Protein AF-A0AAV0XS96-F1 (afdb_monomer_lite)

Foldseek 3Di:
DADPLFDWDWPDDDPQKTKTATDDPPDDWRWIWIQDNVRDIDTDDDTPDDRNPVPPPVVVVVVVVVVVVCVVVPPDDPVVVVVVVVVD

Secondary structure (DSSP, 8-state):
-EETTEEEEEEEEETTEEEEEE--TTS----EEEE-TT--EEEEE--SS----THHHHHHHHHHHHHHHHHHH--S-HHHHHHHHHT-

Sequence (88 aa):
MDYNGFKYKSNGKKNGVCYYVCSSPNMVCKGSLKRTNDGTLIECKRHIHDAYVDVDDRLKYNFRQHLLERSTSETTNLRNIYDEEVIR

pLDDT: mean 87.89, std 9.61, range [52.91, 97.31]

Organism: NCBI:txid13131

Structure (mmCIF, N/CA/C/O backbone):
data_AF-A0AAV0XS96-F1
#
_entry.id   AF-A0AAV0XS96-F1
#
loop_
_atom_site.group_PDB
_atom_site.id
_atom_site.type_symbol
_atom_site.label_atom_id
_atom_site.label_alt_id
_atom_site.label_comp_id
_atom_site.label_asym_id
_atom_site.label_entity_id
_atom_site.label_seq_id
_atom_site.pdbx_PDB_ins_code
_atom_site.Cartn_x
_atom_site.Cartn_y
_atom_site.Cartn_z
_atom_site.occupancy
_atom_site.B_iso_or_equiv
_atom_site.auth_seq_id
_atom_site.auth_comp_id
_atom_site.auth_asym_id
_atom_site.auth_atom_id
_atom_site.pdbx_PDB_model_num
ATOM 1 N N . MET A 1 1 ? 0.660 -1.284 9.049 1.00 86.69 1 MET A N 1
ATOM 2 C CA . MET A 1 1 ? -0.193 -2.431 9.416 1.00 86.69 1 MET A CA 1
ATOM 3 C C . MET A 1 1 ? -1.193 -2.591 8.302 1.00 86.69 1 MET A C 1
ATOM 5 O O . MET A 1 1 ? -1.823 -1.603 7.945 1.00 86.69 1 MET A O 1
ATOM 9 N N . ASP A 1 2 ? -1.322 -3.801 7.789 1.00 89.94 2 ASP A N 1
ATOM 10 C CA . ASP A 1 2 ? -2.211 -4.131 6.686 1.00 89.94 2 ASP A CA 1
ATOM 11 C C . ASP A 1 2 ? -3.419 -4.896 7.236 1.00 89.94 2 ASP A C 1
ATOM 13 O O . ASP A 1 2 ? -3.261 -5.811 8.046 1.00 89.94 2 ASP A O 1
ATOM 17 N N . TYR A 1 3 ? -4.628 -4.480 6.860 1.00 91.25 3 TYR A N 1
ATOM 18 C CA . TYR A 1 3 ? -5.874 -5.130 7.275 1.00 91.25 3 TYR A CA 1
ATOM 19 C C . TYR A 1 3 ? -6.968 -4.877 6.236 1.00 91.25 3 TYR A C 1
ATOM 21 O O . TYR A 1 3 ? -7.168 -3.734 5.833 1.00 91.25 3 TYR A O 1
ATOM 29 N N . ASN A 1 4 ? -7.653 -5.932 5.783 1.00 89.12 4 ASN A N 1
ATOM 30 C CA . ASN A 1 4 ? -8.686 -5.873 4.735 1.00 89.12 4 ASN A CA 1
ATOM 31 C C . ASN A 1 4 ? -8.267 -5.087 3.471 1.00 89.12 4 ASN A C 1
ATOM 33 O O . ASN A 1 4 ? -9.067 -4.362 2.891 1.00 89.12 4 ASN A O 1
ATOM 37 N N . GLY A 1 5 ? -6.998 -5.201 3.061 1.00 87.56 5 GLY A N 1
ATOM 38 C CA . GLY A 1 5 ? -6.453 -4.496 1.892 1.00 87.56 5 GLY A CA 1
ATOM 39 C C . GLY A 1 5 ? -6.230 -2.990 2.095 1.00 87.56 5 GLY A C 1
ATOM 40 O O . GLY A 1 5 ? -5.944 -2.268 1.144 1.00 87.56 5 GLY A O 1
ATOM 41 N N . PHE A 1 6 ? -6.321 -2.493 3.328 1.00 90.88 6 PHE A N 1
ATOM 42 C CA . PHE A 1 6 ? -5.991 -1.116 3.680 1.00 90.88 6 PHE A CA 1
ATOM 43 C C . PHE A 1 6 ? -4.685 -1.045 4.469 1.00 90.88 6 PHE A C 1
ATOM 45 O O . PHE A 1 6 ? -4.413 -1.871 5.344 1.00 90.88 6 PHE A O 1
ATOM 52 N N . LYS A 1 7 ? -3.896 -0.004 4.189 1.00 91.88 7 LYS A N 1
ATOM 53 C CA . LYS A 1 7 ? -2.672 0.324 4.925 1.00 91.88 7 LYS A CA 1
ATOM 54 C C . LYS A 1 7 ? -2.989 1.327 6.030 1.00 91.88 7 LYS A C 1
ATOM 56 O O . LYS A 1 7 ? -3.609 2.363 5.784 1.00 91.88 7 LYS A O 1
ATOM 61 N N . TYR A 1 8 ? -2.526 1.033 7.241 1.00 94.31 8 TYR A N 1
ATOM 62 C CA . TYR A 1 8 ? -2.664 1.901 8.406 1.00 94.31 8 TYR A CA 1
ATOM 63 C C . TYR A 1 8 ? -1.320 2.210 9.069 1.00 94.31 8 TYR A C 1
ATOM 65 O O . TYR A 1 8 ? -0.437 1.346 9.184 1.00 94.31 8 TYR A O 1
ATOM 73 N N . LYS A 1 9 ? -1.223 3.422 9.623 1.00 95.31 9 LYS A N 1
ATOM 74 C CA . LYS A 1 9 ? -0.150 3.869 10.522 1.00 95.31 9 LYS A CA 1
ATOM 75 C C . LYS A 1 9 ? -0.640 3.943 11.969 1.00 95.31 9 LYS A C 1
ATOM 77 O O . LYS A 1 9 ? -1.821 4.177 12.221 1.00 95.31 9 LYS A O 1
ATOM 82 N N . SER A 1 10 ? 0.273 3.749 12.919 1.00 96.00 10 SER A N 1
ATOM 83 C CA . SER A 1 10 ? -0.030 3.883 14.350 1.00 96.00 10 SER A CA 1
ATOM 84 C C . SER A 1 10 ? -0.387 5.329 14.694 1.00 96.00 10 SER A C 1
ATOM 86 O O . SER A 1 10 ? 0.290 6.257 14.257 1.00 96.00 10 SER A O 1
ATOM 88 N N . ASN A 1 11 ? -1.439 5.504 15.489 1.00 95.56 11 ASN A N 1
ATOM 89 C CA . ASN A 1 11 ? -1.920 6.791 15.995 1.00 95.56 11 ASN A CA 1
ATOM 90 C C . ASN A 1 11 ? -1.893 6.855 17.536 1.00 95.56 11 ASN A C 1
ATOM 92 O O . ASN A 1 11 ? -2.562 7.686 18.145 1.00 95.56 11 ASN A O 1
ATOM 96 N N . GLY A 1 12 ? -1.143 5.951 18.172 1.00 95.31 12 GLY A N 1
ATOM 97 C CA . GLY A 1 12 ? -0.956 5.904 19.620 1.00 95.31 12 GLY A CA 1
ATOM 98 C C . GLY A 1 12 ? -1.673 4.745 20.310 1.00 95.31 12 GLY A C 1
ATOM 99 O O . GLY A 1 12 ? -2.343 3.916 19.690 1.00 95.31 12 GLY A O 1
ATOM 100 N N . LYS A 1 13 ? -1.498 4.678 21.631 1.00 96.38 13 LYS A N 1
ATOM 101 C CA . LYS A 1 13 ? -2.023 3.618 22.498 1.00 96.38 13 LYS A CA 1
ATOM 102 C C . LYS A 1 13 ? -2.641 4.238 23.749 1.00 96.38 13 LYS A C 1
ATOM 104 O O . LYS A 1 13 ? -2.040 5.124 24.348 1.00 96.38 13 LYS A O 1
ATOM 109 N N . LYS A 1 14 ? -3.822 3.769 24.156 1.00 95.06 14 LYS A N 1
ATOM 110 C CA . LYS A 1 14 ? -4.513 4.219 25.377 1.00 95.06 14 LYS A CA 1
ATOM 111 C C . LYS A 1 14 ? -5.224 3.050 26.047 1.00 95.06 14 LYS A C 1
ATOM 113 O O . LYS A 1 14 ? -5.959 2.330 25.382 1.00 95.06 14 LYS A O 1
ATOM 118 N N . ASN A 1 15 ? -5.020 2.879 27.355 1.00 93.75 15 ASN A N 1
ATOM 119 C CA . ASN A 1 15 ? -5.601 1.790 28.159 1.00 93.75 15 ASN A CA 1
ATOM 120 C C . ASN A 1 15 ? -5.355 0.397 27.549 1.00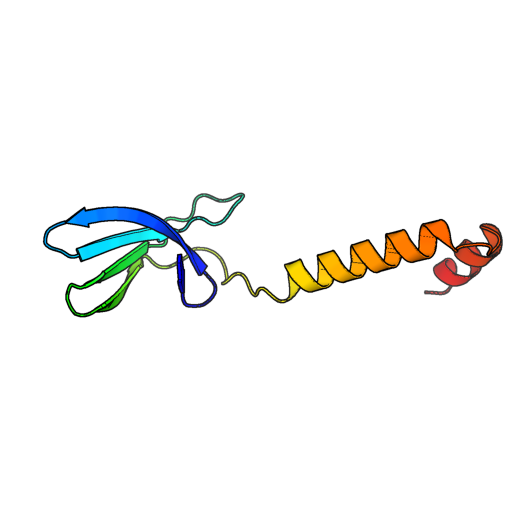 93.75 15 ASN A C 1
ATOM 122 O O . ASN A 1 15 ? -6.239 -0.455 27.523 1.00 93.75 15 ASN A O 1
ATOM 126 N N . GLY A 1 16 ? -4.158 0.203 26.988 1.00 92.12 16 GLY A N 1
ATOM 127 C CA . GLY A 1 16 ? -3.772 -1.026 26.297 1.00 92.12 16 GLY A CA 1
ATOM 128 C C . GLY A 1 16 ? -4.253 -1.132 24.839 1.00 92.12 16 GLY A C 1
ATOM 129 O O . GLY A 1 16 ? -3.606 -1.814 24.048 1.00 92.12 16 GLY A O 1
ATOM 130 N N . VAL A 1 17 ? -5.283 -0.376 24.445 1.00 96.56 17 VAL A N 1
ATOM 131 C CA . VAL A 1 17 ? -5.825 -0.353 23.080 1.00 96.56 17 VAL A CA 1
ATOM 132 C C . VAL A 1 17 ? -4.898 0.434 22.157 1.00 96.56 17 VAL A C 1
ATOM 134 O O . VAL A 1 17 ? -4.588 1.597 22.432 1.00 96.56 17 VAL A O 1
ATOM 137 N N . CYS A 1 18 ? -4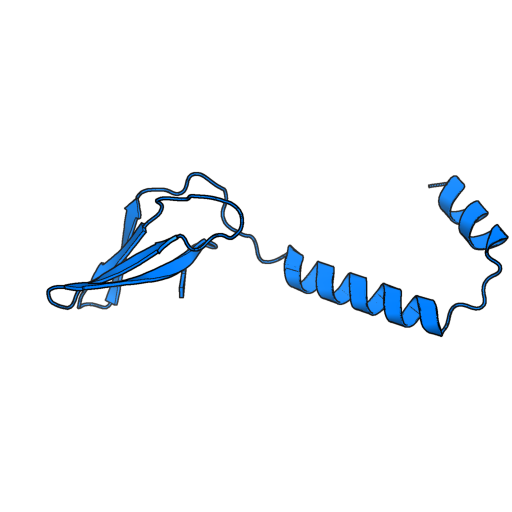.475 -0.174 21.049 1.00 97.19 18 CYS A N 1
ATOM 138 C CA . CYS A 1 18 ? -3.717 0.511 20.000 1.00 97.19 18 CYS A CA 1
ATOM 139 C C . CYS A 1 18 ? -4.668 1.097 18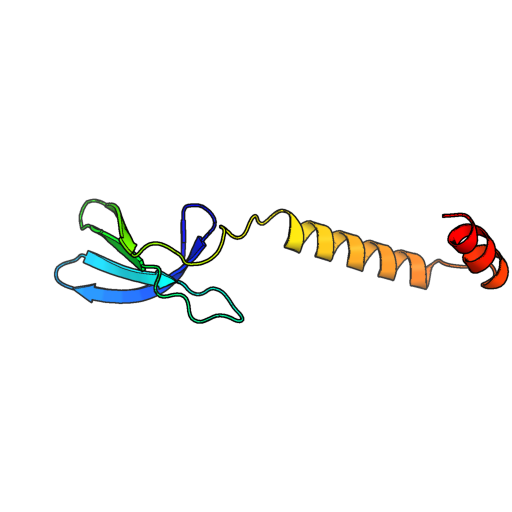.956 1.00 97.19 18 CYS A C 1
ATOM 141 O O . CYS A 1 18 ? -5.602 0.424 18.523 1.00 97.19 18 CYS A O 1
ATOM 143 N N . TYR A 1 19 ? -4.410 2.323 18.516 1.00 97.00 19 TYR A N 1
ATOM 144 C CA . TYR A 1 19 ? -5.207 3.019 17.512 1.00 97.00 19 TYR A CA 1
ATOM 145 C C . TYR A 1 19 ? -4.399 3.190 16.237 1.00 97.00 19 TYR A C 1
ATOM 147 O O . TYR A 1 19 ? -3.203 3.481 16.278 1.00 97.00 19 TYR A O 1
ATOM 155 N N . TYR A 1 20 ? -5.070 3.054 15.103 1.00 97.31 20 TYR A N 1
ATOM 156 C CA . TYR A 1 20 ? -4.473 3.148 13.786 1.00 97.31 20 TYR A CA 1
ATOM 157 C C . TYR A 1 20 ? -5.351 4.001 12.876 1.00 97.31 20 TYR A C 1
ATOM 159 O O . TYR A 1 20 ? -6.580 3.986 12.972 1.00 97.31 20 TYR A O 1
ATOM 167 N N . VAL A 1 21 ? -4.714 4.751 11.985 1.00 96.44 21 VAL A N 1
ATOM 168 C CA . VAL A 1 21 ? -5.381 5.590 10.984 1.00 96.44 21 VAL A CA 1
ATOM 169 C C . VAL A 1 21 ? -4.876 5.226 9.600 1.00 96.44 21 VAL A C 1
ATOM 171 O O . VAL A 1 21 ? -3.723 4.813 9.452 1.00 96.44 21 VAL A O 1
ATOM 174 N N . CYS A 1 22 ? -5.744 5.358 8.602 1.00 95.75 22 CYS A N 1
ATOM 175 C CA . CYS A 1 22 ? -5.416 5.088 7.212 1.00 95.75 22 CYS A CA 1
ATOM 176 C C . CYS A 1 22 ? -4.150 5.855 6.795 1.00 95.75 22 CYS A C 1
ATOM 178 O O . CYS A 1 22 ? -3.943 7.012 7.174 1.00 95.75 22 CYS A O 1
ATOM 180 N N . SER A 1 23 ? -3.288 5.185 6.038 1.00 94.19 23 SER A N 1
ATOM 181 C CA . SER A 1 23 ? -2.020 5.719 5.544 1.00 94.19 23 SER A CA 1
ATOM 182 C C . SER A 1 23 ? -1.909 5.655 4.022 1.00 94.19 23 SER A C 1
ATOM 184 O O . SER A 1 23 ? -0.797 5.589 3.503 1.00 94.19 23 SER A O 1
ATOM 186 N N . SER A 1 24 ? -3.040 5.636 3.312 1.00 90.06 24 SER A N 1
ATOM 187 C CA . SER A 1 24 ? -3.060 5.662 1.849 1.00 90.06 24 SER A CA 1
ATOM 188 C C . SER A 1 24 ? -2.315 6.887 1.310 1.00 90.06 24 SER A C 1
ATOM 190 O O . SER A 1 24 ? -2.575 8.003 1.772 1.00 90.06 24 SER A O 1
ATOM 192 N N . PRO A 1 25 ? -1.397 6.706 0.344 1.00 81.69 25 PRO A N 1
ATOM 193 C CA . PRO A 1 25 ? -0.735 7.824 -0.310 1.00 81.69 25 PRO A CA 1
ATOM 194 C C . PRO A 1 25 ? -1.737 8.607 -1.170 1.00 81.69 25 PRO A C 1
ATOM 196 O O . PRO A 1 25 ? -2.737 8.062 -1.631 1.00 81.69 25 PRO A O 1
ATOM 199 N N . ASN A 1 26 ? -1.455 9.889 -1.406 1.00 83.44 26 ASN A N 1
ATOM 200 C CA . ASN A 1 26 ? -2.193 10.760 -2.333 1.00 83.44 26 ASN A CA 1
ATOM 201 C C . ASN A 1 26 ? -3.656 11.073 -1.972 1.00 83.44 26 ASN A C 1
ATOM 203 O O . ASN A 1 26 ? -4.377 11.630 -2.795 1.00 83.44 26 ASN A O 1
ATOM 207 N N . MET A 1 27 ? -4.104 10.780 -0.746 1.00 85.81 27 MET A N 1
ATOM 208 C CA . MET A 1 27 ? -5.430 11.198 -0.291 1.00 85.81 27 MET A CA 1
ATOM 209 C C . MET A 1 27 ? -5.541 11.365 1.225 1.00 85.81 27 MET A C 1
ATOM 211 O O . MET A 1 27 ? -4.818 10.744 2.002 1.00 85.81 27 MET A O 1
ATOM 215 N N . VAL A 1 28 ? -6.515 12.168 1.661 1.00 89.94 28 VAL A N 1
ATOM 216 C CA . VAL A 1 28 ? -6.833 12.358 3.084 1.00 89.94 28 VAL A CA 1
ATOM 217 C C . VAL A 1 28 ? -7.985 11.435 3.480 1.00 89.94 28 VAL A C 1
ATOM 219 O O . VAL A 1 28 ? -9.152 11.823 3.485 1.00 89.94 28 VAL A O 1
ATOM 222 N N . CYS A 1 29 ? -7.660 10.189 3.823 1.00 94.19 29 CYS A N 1
ATOM 223 C CA . CYS A 1 29 ? -8.631 9.222 4.330 1.00 94.19 29 CYS A CA 1
ATOM 224 C C . CYS A 1 29 ? -8.687 9.238 5.868 1.00 94.19 29 CYS A C 1
ATOM 226 O O . CYS A 1 29 ? -7.658 9.160 6.537 1.00 94.19 29 CYS A O 1
ATOM 228 N N . LYS A 1 30 ? -9.897 9.292 6.442 1.00 94.88 30 LYS A N 1
ATOM 229 C CA . LYS A 1 30 ? -10.129 9.224 7.902 1.00 94.88 30 LYS A CA 1
ATOM 230 C C . LYS A 1 30 ? -10.502 7.820 8.399 1.00 94.88 30 LYS A C 1
ATOM 232 O O . LYS A 1 30 ? -10.935 7.697 9.546 1.00 94.88 30 LYS A O 1
ATOM 237 N N . GLY A 1 31 ? -10.350 6.798 7.552 1.00 95.94 31 GLY A N 1
ATOM 238 C CA . GLY A 1 31 ? -10.545 5.400 7.930 1.00 95.94 31 GLY A CA 1
ATOM 239 C C . GLY A 1 31 ? -9.653 5.042 9.115 1.00 95.94 31 GLY A C 1
ATOM 240 O O . GLY A 1 31 ? -8.503 5.491 9.190 1.00 95.94 31 GLY A O 1
ATOM 241 N N . SER A 1 32 ? -10.185 4.310 10.087 1.00 96.75 32 SER A N 1
ATOM 242 C CA . SER A 1 32 ? -9.455 4.023 11.322 1.00 96.75 32 SER A CA 1
ATOM 243 C C . SER A 1 32 ? -9.814 2.675 11.914 1.00 96.75 32 SER A C 1
ATOM 245 O O . SER A 1 32 ? -10.932 2.182 11.778 1.00 96.75 32 SER A O 1
ATOM 247 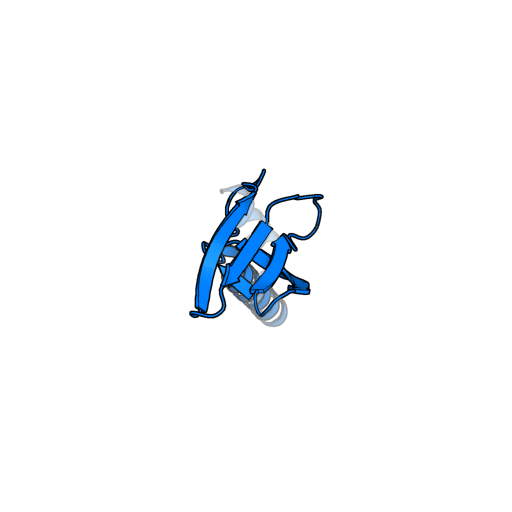N N . LEU A 1 33 ? -8.840 2.107 12.612 1.00 96.88 33 LEU A N 1
ATOM 248 C CA . LEU A 1 33 ? -8.886 0.780 13.201 1.00 96.88 33 LEU A CA 1
ATOM 249 C C . LEU A 1 33 ? -8.389 0.876 14.644 1.00 96.88 33 LEU A C 1
ATOM 251 O O . LEU A 1 33 ? -7.503 1.677 14.953 1.00 96.88 33 LEU A O 1
ATOM 255 N N . LYS A 1 34 ? -8.928 0.057 15.542 1.00 96.62 34 LYS A N 1
ATOM 256 C CA . LYS A 1 34 ? -8.360 -0.138 16.879 1.00 96.62 34 LYS A CA 1
ATOM 257 C C . LYS A 1 34 ? -8.091 -1.614 17.130 1.00 96.62 34 LYS A C 1
ATOM 259 O O . LYS A 1 34 ? -8.856 -2.462 16.680 1.00 96.62 34 LYS A O 1
ATOM 264 N N . ARG A 1 35 ? -7.030 -1.905 17.877 1.00 97.25 35 ARG A N 1
ATOM 265 C CA . ARG A 1 35 ? -6.710 -3.241 18.382 1.00 97.25 35 ARG A CA 1
ATOM 266 C C . ARG A 1 35 ? -6.931 -3.273 19.885 1.00 97.25 35 ARG A C 1
ATOM 268 O O . ARG A 1 35 ? -6.271 -2.513 20.597 1.00 97.25 35 ARG A O 1
ATOM 275 N N . THR A 1 36 ? -7.866 -4.099 20.348 1.00 96.38 36 THR A N 1
ATOM 276 C CA . THR A 1 36 ? -8.158 -4.275 21.778 1.00 96.38 36 THR A CA 1
ATOM 277 C C . THR A 1 36 ? -7.022 -5.016 22.488 1.00 96.38 36 THR A C 1
ATOM 279 O O . THR A 1 36 ? -6.103 -5.528 21.846 1.00 96.38 36 THR A O 1
ATOM 282 N N . ASN A 1 37 ? -7.077 -5.067 23.822 1.00 94.00 37 ASN A N 1
ATOM 283 C CA . ASN A 1 37 ? -6.088 -5.782 24.640 1.00 94.00 37 ASN A CA 1
ATOM 284 C C . ASN A 1 37 ? -6.036 -7.274 24.305 1.00 94.00 37 ASN A C 1
ATOM 286 O O . ASN A 1 37 ? -4.956 -7.855 24.295 1.00 94.00 37 ASN A O 1
ATOM 290 N N . ASP A 1 38 ? -7.183 -7.837 23.932 1.00 95.00 38 ASP A N 1
ATOM 291 C CA . ASP A 1 38 ? -7.335 -9.242 23.546 1.00 95.00 38 ASP A CA 1
ATOM 292 C C . ASP A 1 38 ? -6.874 -9.512 22.101 1.00 95.00 38 ASP A C 1
ATOM 294 O O . ASP A 1 38 ? -6.998 -10.620 21.593 1.00 95.00 38 ASP A O 1
ATOM 298 N N . GLY A 1 39 ? -6.354 -8.493 21.406 1.00 93.00 39 GLY A N 1
ATOM 299 C CA . GLY A 1 39 ? -5.840 -8.600 20.041 1.00 93.00 39 GLY A CA 1
ATOM 300 C C . GLY A 1 39 ? -6.880 -8.389 18.938 1.00 93.00 39 GLY A C 1
ATOM 301 O O . GLY A 1 39 ? -6.493 -8.248 17.778 1.00 93.00 39 GLY A O 1
ATOM 302 N N . THR A 1 40 ? -8.170 -8.288 19.272 1.00 95.94 40 THR A N 1
ATOM 303 C CA . THR A 1 40 ? -9.255 -8.089 18.299 1.00 95.94 40 THR A CA 1
ATOM 304 C C . THR A 1 40 ? -9.125 -6.757 17.567 1.00 95.94 40 THR A C 1
ATOM 306 O O . THR A 1 40 ? -8.930 -5.703 18.179 1.00 95.94 40 THR A O 1
ATOM 309 N N . LEU A 1 41 ? -9.280 -6.797 16.243 1.00 95.75 41 LEU A N 1
ATOM 310 C CA . LEU A 1 41 ? -9.267 -5.626 15.371 1.00 95.75 41 LEU A CA 1
ATOM 311 C C . LEU A 1 41 ? -10.692 -5.161 15.086 1.00 95.75 41 LEU A C 1
ATOM 313 O O . LEU A 1 41 ? -11.527 -5.935 14.631 1.00 95.75 41 LEU A O 1
ATOM 317 N N . ILE A 1 42 ? -10.965 -3.888 15.363 1.00 95.25 42 ILE A N 1
ATOM 318 C CA . ILE A 1 42 ? -12.288 -3.282 15.199 1.00 95.25 42 ILE A CA 1
ATOM 319 C C . ILE A 1 42 ? -12.152 -2.050 14.315 1.00 95.25 42 ILE A C 1
ATOM 321 O O . ILE A 1 42 ? -11.389 -1.131 14.631 1.00 95.25 42 ILE A O 1
ATOM 325 N N . GLU A 1 43 ? -12.911 -2.021 13.223 1.00 94.94 43 GLU A N 1
ATOM 326 C CA . GLU A 1 43 ? -13.017 -0.853 12.353 1.00 94.94 43 GLU A CA 1
ATOM 327 C C . GLU A 1 43 ? -13.849 0.232 13.047 1.00 94.94 43 GLU A C 1
ATOM 329 O O . GLU A 1 43 ? -14.968 -0.001 13.502 1.00 94.94 43 GLU A O 1
ATOM 334 N N . CYS A 1 44 ? -13.270 1.422 13.181 1.00 94.12 44 CYS A N 1
ATOM 335 C CA . CYS A 1 44 ? -13.886 2.557 13.868 1.00 94.12 44 CYS A CA 1
ATOM 336 C C . CYS A 1 44 ? -14.513 3.542 12.879 1.00 94.12 44 CYS A C 1
ATOM 338 O O . CYS A 1 44 ? -15.562 4.122 13.159 1.00 94.12 44 CYS A O 1
ATOM 340 N N . LYS A 1 45 ? -13.852 3.774 11.740 1.00 95.44 45 LYS A N 1
ATOM 341 C CA . LYS A 1 45 ? -14.333 4.643 10.663 1.00 95.44 45 LYS A CA 1
ATOM 342 C C . LYS A 1 45 ? -14.075 3.976 9.326 1.00 95.44 45 LYS A C 1
ATOM 344 O O . LYS A 1 45 ? -12.967 3.498 9.098 1.00 95.44 45 LYS A O 1
ATOM 349 N N . ARG A 1 46 ? -15.081 4.037 8.455 1.00 94.75 46 ARG A N 1
ATOM 350 C CA . ARG A 1 46 ? -15.012 3.525 7.087 1.00 94.75 46 ARG A CA 1
ATOM 351 C C . ARG A 1 46 ? -14.041 4.323 6.225 1.00 94.75 46 ARG A C 1
ATOM 353 O O . ARG A 1 46 ? -13.840 5.526 6.424 1.00 94.75 46 ARG A O 1
ATOM 360 N N . HIS A 1 47 ? -13.478 3.635 5.243 1.00 94.19 47 HIS A N 1
ATOM 361 C CA . HIS A 1 47 ? -12.688 4.238 4.181 1.00 94.19 47 HIS A CA 1
ATOM 362 C C . HIS A 1 47 ? -13.580 4.962 3.166 1.00 94.19 47 HIS A C 1
ATOM 364 O O . HIS A 1 47 ? -14.758 4.656 3.011 1.00 94.19 47 HIS A O 1
ATOM 370 N N . ILE A 1 48 ? -12.990 5.948 2.490 1.00 94.50 48 ILE A N 1
ATOM 371 C CA . ILE A 1 48 ? -13.601 6.709 1.382 1.00 94.50 48 ILE A CA 1
ATOM 372 C C . ILE A 1 48 ? -12.987 6.323 0.029 1.00 94.50 48 ILE A C 1
ATOM 374 O O . ILE A 1 48 ? -13.082 7.065 -0.940 1.00 94.50 48 ILE A O 1
ATOM 378 N N . HIS A 1 49 ? -12.266 5.211 0.008 1.00 89.81 49 HIS A N 1
ATOM 379 C CA . HIS A 1 49 ? -11.618 4.650 -1.162 1.00 89.81 49 HIS A CA 1
ATOM 380 C C . HIS A 1 49 ? -11.678 3.137 -1.059 1.00 89.81 49 HIS A C 1
ATOM 382 O O . HIS A 1 49 ? -11.825 2.589 0.040 1.00 89.81 49 HIS A O 1
ATOM 388 N N . ASP A 1 50 ? -11.506 2.490 -2.198 1.00 88.62 50 ASP A N 1
ATOM 389 C CA . ASP A 1 50 ? -11.435 1.043 -2.270 1.00 88.62 50 ASP A CA 1
ATOM 390 C C . ASP A 1 50 ? -10.136 0.522 -1.653 1.00 88.62 50 ASP A C 1
ATOM 392 O O . ASP A 1 50 ? -9.128 1.234 -1.541 1.00 88.62 50 ASP A O 1
ATOM 396 N N . ALA A 1 51 ? -10.177 -0.733 -1.210 1.00 85.62 51 ALA A N 1
ATOM 397 C CA . ALA A 1 51 ? -9.000 -1.425 -0.713 1.00 85.62 51 ALA A CA 1
ATOM 398 C C . ALA A 1 51 ? -7.909 -1.436 -1.790 1.00 85.62 51 ALA A C 1
ATOM 400 O O . ALA A 1 51 ? -8.184 -1.640 -2.973 1.00 85.62 51 ALA A O 1
ATOM 401 N N . TYR A 1 52 ? -6.661 -1.227 -1.373 1.00 74.38 52 TYR A N 1
ATOM 402 C CA . TYR A 1 52 ? -5.529 -1.356 -2.275 1.00 74.38 52 TYR A CA 1
ATOM 403 C C . TYR A 1 52 ? -5.335 -2.845 -2.546 1.00 74.38 52 TYR A C 1
ATOM 405 O O . TYR A 1 52 ? -4.827 -3.586 -1.701 1.00 74.38 52 TYR A O 1
ATOM 413 N N . VAL A 1 53 ? -5.793 -3.310 -3.703 1.00 64.50 53 VAL A N 1
ATOM 414 C CA . VAL A 1 53 ? -5.519 -4.677 -4.127 1.00 64.50 53 VAL A CA 1
ATOM 415 C C . VAL A 1 53 ? -4.078 -4.690 -4.628 1.00 64.50 53 VAL A C 1
ATOM 417 O O . VAL A 1 53 ? -3.769 -4.104 -5.662 1.00 64.50 53 VAL A O 1
ATOM 420 N N . ASP A 1 54 ? -3.185 -5.342 -3.885 1.00 61.88 54 ASP A N 1
ATOM 421 C CA . ASP A 1 54 ? -1.741 -5.444 -4.170 1.00 61.88 54 ASP A CA 1
ATOM 422 C C . ASP A 1 54 ? -1.417 -6.286 -5.426 1.00 61.88 54 ASP A C 1
ATOM 424 O O . ASP A 1 54 ? -0.340 -6.858 -5.570 1.00 61.88 54 ASP A O 1
ATOM 428 N N . VAL A 1 55 ? -2.368 -6.403 -6.357 1.00 56.81 55 VAL A N 1
ATOM 429 C CA . VAL A 1 55 ? -2.159 -7.046 -7.662 1.00 56.81 55 VAL A CA 1
ATOM 430 C C . VAL A 1 55 ? -1.245 -6.186 -8.535 1.00 56.81 55 VAL A C 1
ATOM 432 O O . VAL A 1 55 ? -0.588 -6.694 -9.438 1.00 56.81 55 VAL A O 1
ATOM 435 N N . ASP A 1 56 ? -1.180 -4.885 -8.258 1.00 64.31 56 ASP A N 1
ATOM 436 C CA . ASP A 1 56 ? -0.629 -3.916 -9.191 1.00 64.31 56 ASP A CA 1
ATOM 437 C C . ASP A 1 56 ? 0.864 -3.638 -8.964 1.00 64.31 56 ASP A C 1
ATOM 439 O O . ASP A 1 56 ? 1.619 -3.572 -9.924 1.00 64.31 56 ASP A O 1
ATOM 443 N N . ASP A 1 57 ? 1.358 -3.555 -7.725 1.00 66.56 57 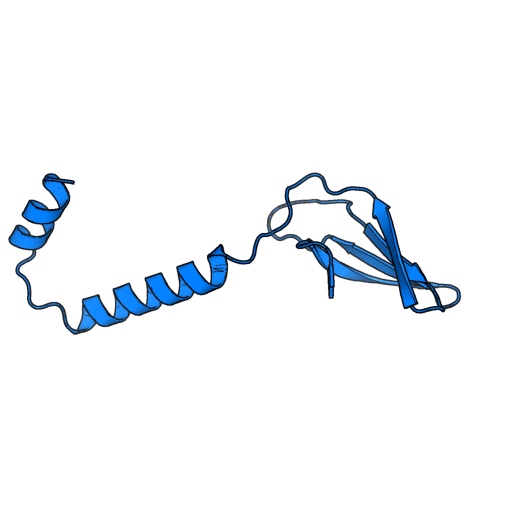ASP A N 1
ATOM 444 C CA . ASP A 1 57 ? 2.740 -3.103 -7.495 1.00 66.56 57 ASP A CA 1
ATOM 445 C C . ASP A 1 57 ? 3.783 -4.139 -7.948 1.00 66.56 57 ASP A C 1
ATOM 447 O O . ASP A 1 57 ? 4.772 -3.782 -8.596 1.00 66.56 57 ASP A O 1
ATOM 451 N N . ARG A 1 58 ? 3.550 -5.435 -7.692 1.00 70.75 58 ARG A N 1
ATOM 452 C CA . ARG A 1 58 ? 4.451 -6.503 -8.159 1.00 70.75 58 ARG A CA 1
ATOM 453 C C . ARG A 1 58 ? 4.338 -6.730 -9.666 1.00 70.75 58 ARG A C 1
ATOM 455 O O . ARG A 1 58 ? 5.353 -6.967 -10.315 1.00 70.75 58 ARG A O 1
ATOM 462 N N . LEU A 1 59 ? 3.135 -6.619 -10.233 1.00 80.31 59 LEU A N 1
ATOM 463 C CA . LEU A 1 59 ? 2.928 -6.724 -11.678 1.00 80.31 59 LEU A CA 1
ATOM 464 C C . LEU A 1 59 ? 3.573 -5.544 -12.413 1.00 80.31 59 LEU A C 1
ATOM 466 O O . LEU A 1 59 ? 4.312 -5.758 -13.369 1.00 80.31 59 LEU A O 1
ATOM 470 N N . LYS A 1 60 ? 3.386 -4.315 -11.920 1.00 79.94 60 LYS A N 1
ATOM 471 C CA . LYS A 1 60 ? 4.065 -3.107 -12.407 1.00 79.94 60 LYS A CA 1
ATOM 472 C C . LYS A 1 60 ? 5.573 -3.228 -12.296 1.00 79.94 60 LYS A C 1
ATOM 474 O O . LYS A 1 60 ? 6.278 -2.846 -13.227 1.00 79.94 60 LYS A O 1
ATOM 479 N N . TYR A 1 61 ? 6.078 -3.739 -11.175 1.00 84.44 61 TYR A N 1
ATOM 480 C CA . TYR A 1 61 ? 7.506 -3.973 -11.000 1.00 84.44 61 TYR A CA 1
ATOM 481 C C . TYR A 1 61 ? 8.031 -4.970 -12.038 1.00 84.44 61 TYR A C 1
ATOM 483 O O . TYR A 1 61 ? 8.964 -4.638 -12.766 1.00 84.44 61 TYR A O 1
ATOM 491 N N . ASN A 1 62 ? 7.392 -6.135 -12.170 1.00 86.25 62 ASN A N 1
ATOM 492 C CA . ASN A 1 62 ? 7.779 -7.162 -13.139 1.00 86.25 62 ASN A CA 1
ATOM 493 C C . ASN A 1 62 ? 7.702 -6.643 -14.581 1.00 86.25 62 ASN A C 1
ATOM 495 O O . ASN A 1 62 ? 8.617 -6.871 -15.364 1.00 86.25 62 ASN A O 1
ATOM 499 N N . PHE A 1 63 ? 6.654 -5.891 -14.921 1.00 87.25 63 PHE A N 1
ATOM 500 C CA . PHE A 1 63 ? 6.510 -5.272 -16.235 1.00 87.25 63 PHE A CA 1
ATOM 501 C C . PHE A 1 63 ? 7.635 -4.268 -16.512 1.00 87.25 63 PHE A C 1
ATOM 503 O O . PHE A 1 63 ? 8.227 -4.284 -17.587 1.00 87.25 63 PHE A O 1
ATOM 510 N N . ARG A 1 64 ? 8.002 -3.437 -15.527 1.00 89.50 64 ARG A N 1
ATOM 511 C CA . ARG A 1 64 ? 9.148 -2.521 -15.649 1.00 89.50 64 ARG A CA 1
ATOM 512 C C . ARG A 1 64 ? 10.469 -3.264 -15.824 1.00 89.50 64 ARG A C 1
ATOM 514 O O . ARG A 1 64 ? 11.272 -2.836 -16.644 1.00 89.50 64 ARG A O 1
ATOM 521 N N . GLN A 1 65 ? 10.696 -4.349 -15.081 1.00 92.25 65 GLN A N 1
ATOM 522 C CA . GLN A 1 65 ? 11.900 -5.170 -15.257 1.00 92.25 65 GLN A CA 1
ATOM 523 C C . GLN A 1 65 ? 11.954 -5.768 -16.665 1.00 92.25 65 GLN A C 1
ATOM 525 O O . GLN A 1 65 ? 12.970 -5.631 -17.338 1.00 92.25 65 GLN A O 1
ATOM 530 N N . HIS A 1 66 ? 10.835 -6.305 -17.155 1.00 90.31 66 HIS A N 1
ATOM 531 C CA . HIS A 1 66 ? 10.745 -6.840 -18.511 1.00 90.31 66 HIS A CA 1
ATOM 532 C C . HIS A 1 66 ? 11.071 -5.788 -19.585 1.00 90.31 66 HIS A C 1
ATOM 534 O O . HIS A 1 66 ? 11.821 -6.067 -20.516 1.00 90.31 66 HIS A O 1
ATOM 540 N N . LEU A 1 67 ? 10.562 -4.557 -19.450 1.00 89.56 67 LEU A N 1
ATOM 541 C CA . LEU A 1 67 ? 10.888 -3.472 -20.383 1.00 89.56 67 LEU A CA 1
ATOM 542 C C . LEU A 1 67 ? 12.379 -3.103 -20.364 1.00 89.56 67 LEU A C 1
ATOM 544 O O . LEU A 1 67 ? 12.949 -2.832 -21.419 1.00 89.56 67 LEU A O 1
ATOM 548 N N . LEU A 1 68 ? 13.012 -3.103 -19.186 1.00 90.25 68 LEU A N 1
ATOM 549 C CA . LEU A 1 68 ? 14.445 -2.836 -19.051 1.00 90.25 68 LEU A CA 1
ATOM 550 C C . LEU A 1 68 ? 15.283 -3.938 -19.709 1.00 90.25 68 LEU A C 1
ATOM 552 O O . LEU A 1 68 ? 16.171 -3.624 -20.496 1.00 90.25 68 LEU A O 1
ATOM 556 N N . GLU A 1 69 ? 14.969 -5.207 -19.451 1.00 90.31 69 GLU A N 1
ATOM 557 C CA . GLU A 1 69 ? 15.626 -6.355 -20.093 1.00 90.31 69 GLU A CA 1
ATOM 558 C C . GLU A 1 69 ? 15.471 -6.324 -21.615 1.00 90.31 69 GLU A C 1
ATOM 560 O O . GLU A 1 69 ? 16.431 -6.554 -22.354 1.00 90.31 69 GLU A O 1
ATOM 565 N N . ARG A 1 70 ? 14.273 -5.984 -22.102 1.00 86.62 70 ARG A N 1
ATOM 566 C CA . ARG A 1 70 ? 14.040 -5.829 -23.537 1.00 86.62 70 ARG A CA 1
ATOM 567 C C . ARG A 1 70 ? 14.897 -4.701 -24.096 1.00 86.62 70 ARG A C 1
ATOM 569 O O . ARG A 1 70 ? 15.589 -4.909 -25.076 1.00 86.62 70 ARG A O 1
ATOM 576 N N . SER A 1 71 ? 14.948 -3.542 -23.437 1.00 83.88 71 SER A N 1
ATOM 577 C CA . SER A 1 71 ? 15.714 -2.388 -23.932 1.00 83.88 71 SER A CA 1
ATOM 578 C C . SER A 1 71 ? 17.215 -2.645 -24.109 1.00 83.88 71 SER A C 1
ATOM 580 O O . SER A 1 71 ? 17.834 -2.024 -24.968 1.00 83.88 71 SER A O 1
ATOM 582 N N . THR A 1 72 ? 17.805 -3.552 -23.326 1.00 88.56 72 THR A N 1
ATOM 583 C CA . THR A 1 72 ? 19.237 -3.878 -23.418 1.00 88.56 72 THR A CA 1
ATOM 584 C C . THR A 1 72 ? 19.548 -4.954 -24.454 1.00 88.56 72 THR A C 1
ATOM 586 O O . THR A 1 72 ? 20.676 -5.019 -24.938 1.00 88.56 72 THR A O 1
ATOM 589 N N . SER A 1 73 ? 18.569 -5.797 -24.787 1.00 86.75 73 SER A N 1
ATOM 590 C CA . SER A 1 73 ? 18.703 -6.904 -25.743 1.00 86.75 73 SER A CA 1
ATOM 591 C C . SER A 1 73 ? 18.039 -6.627 -27.095 1.00 86.75 73 SER A C 1
ATOM 593 O O . SER A 1 73 ? 18.210 -7.406 -28.035 1.00 86.75 73 SER A O 1
ATOM 595 N N . GLU A 1 74 ? 17.309 -5.516 -27.209 1.00 83.19 74 GLU A N 1
ATOM 596 C CA . GLU A 1 74 ? 16.575 -5.139 -28.408 1.00 83.19 74 GLU A CA 1
ATOM 597 C C . GLU A 1 74 ? 17.532 -4.814 -29.558 1.00 83.19 74 GLU A C 1
ATOM 599 O O . GLU A 1 74 ? 18.319 -3.869 -29.504 1.00 83.19 74 GLU A O 1
ATOM 604 N N . THR A 1 75 ? 17.437 -5.603 -30.623 1.00 86.69 75 THR A N 1
ATOM 605 C CA . THR A 1 75 ? 18.191 -5.413 -31.874 1.00 86.69 75 THR A CA 1
ATOM 606 C C . THR A 1 75 ? 17.262 -5.203 -33.067 1.00 86.69 75 THR A C 1
ATOM 608 O O . THR A 1 75 ? 17.727 -4.975 -34.188 1.00 86.69 75 THR A O 1
ATOM 611 N N . THR A 1 76 ? 15.946 -5.248 -32.837 1.00 87.38 76 THR A N 1
ATOM 612 C CA . THR A 1 76 ? 14.930 -5.031 -33.862 1.00 87.38 76 THR A CA 1
ATOM 613 C C . THR A 1 76 ? 14.989 -3.592 -34.356 1.00 87.38 76 THR A C 1
ATOM 615 O O . THR A 1 76 ? 15.135 -2.640 -33.588 1.00 87.38 76 THR A O 1
ATOM 618 N N . ASN A 1 77 ? 14.869 -3.413 -35.672 1.00 86.75 77 ASN A N 1
ATOM 619 C CA . ASN A 1 77 ? 14.818 -2.082 -36.260 1.00 86.75 77 ASN A CA 1
ATOM 620 C C . ASN A 1 77 ? 13.576 -1.328 -35.758 1.00 86.75 77 ASN A C 1
ATOM 622 O O . ASN A 1 77 ? 12.471 -1.864 -35.811 1.00 86.75 77 ASN A O 1
ATOM 626 N N . LEU A 1 78 ? 13.749 -0.066 -35.348 1.00 83.06 78 LEU A N 1
ATOM 627 C CA . LEU A 1 78 ? 12.666 0.786 -34.841 1.00 83.06 78 LEU A CA 1
ATOM 628 C C . LEU A 1 78 ? 11.442 0.817 -35.762 1.00 83.06 78 LEU A C 1
ATOM 630 O O . LEU A 1 78 ? 10.317 0.817 -35.275 1.00 83.06 78 LEU A O 1
ATOM 634 N N . ARG A 1 79 ? 11.644 0.808 -37.086 1.00 86.81 79 ARG A N 1
ATOM 635 C CA . ARG A 1 79 ? 10.541 0.801 -38.052 1.00 86.81 79 ARG A CA 1
ATOM 636 C C . ARG A 1 79 ? 9.646 -0.427 -37.896 1.00 86.81 79 ARG A C 1
ATOM 638 O O . ARG A 1 79 ? 8.434 -0.281 -37.899 1.00 86.81 79 ARG A O 1
ATOM 645 N N . ASN A 1 80 ? 10.243 -1.599 -37.694 1.00 86.00 80 ASN A N 1
ATOM 646 C CA . ASN A 1 80 ? 9.495 -2.842 -37.529 1.00 86.00 80 ASN A CA 1
ATOM 647 C C . ASN A 1 80 ? 8.700 -2.835 -36.215 1.00 86.00 80 ASN A C 1
ATOM 649 O O . ASN A 1 80 ? 7.562 -3.282 -36.198 1.00 86.00 80 ASN A O 1
ATOM 653 N N . ILE A 1 81 ? 9.267 -2.266 -35.143 1.00 83.12 81 ILE A N 1
ATOM 654 C CA . ILE A 1 81 ? 8.567 -2.102 -33.858 1.00 83.12 81 ILE A CA 1
ATOM 655 C C . ILE A 1 81 ? 7.321 -1.222 -34.041 1.00 83.12 81 ILE A C 1
ATOM 657 O O . ILE A 1 81 ? 6.238 -1.580 -33.587 1.00 83.12 81 ILE A O 1
ATOM 661 N N . TYR A 1 82 ? 7.450 -0.094 -34.747 1.00 84.00 82 TYR A N 1
ATOM 662 C CA . TYR A 1 82 ? 6.308 0.780 -35.024 1.00 84.00 82 TYR A CA 1
ATOM 663 C C . TYR A 1 82 ? 5.256 0.119 -35.920 1.00 84.00 82 TYR A C 1
ATOM 665 O O . TYR A 1 82 ? 4.065 0.285 -35.665 1.00 84.00 82 TYR A O 1
ATOM 673 N N . ASP A 1 83 ? 5.679 -0.635 -36.936 1.00 86.69 83 ASP A N 1
ATOM 674 C CA . ASP A 1 83 ? 4.766 -1.353 -37.830 1.00 86.69 83 ASP A CA 1
ATOM 675 C C . ASP A 1 83 ? 3.957 -2.427 -37.066 1.00 86.69 83 ASP A C 1
ATOM 677 O O . ASP A 1 83 ? 2.764 -2.591 -37.321 1.00 86.69 83 ASP A O 1
ATOM 681 N N . GLU A 1 84 ? 4.558 -3.114 -36.084 1.00 83.25 84 GLU A N 1
ATOM 682 C CA . GLU A 1 84 ? 3.862 -4.071 -35.206 1.00 83.25 84 GLU A CA 1
ATOM 683 C C . GLU A 1 84 ? 2.869 -3.395 -34.244 1.00 83.25 84 GLU A C 1
ATOM 685 O O . GLU A 1 84 ? 1.775 -3.916 -34.013 1.00 83.25 84 GLU A O 1
ATOM 690 N N . GLU A 1 85 ? 3.226 -2.240 -33.676 1.00 80.62 85 GLU A N 1
ATOM 691 C CA . GLU A 1 85 ? 2.373 -1.518 -32.721 1.00 80.62 85 GLU A CA 1
ATOM 692 C C . GLU A 1 85 ? 1.214 -0.769 -33.394 1.00 80.62 85 GLU A C 1
ATOM 694 O O . GLU A 1 85 ? 0.156 -0.626 -32.787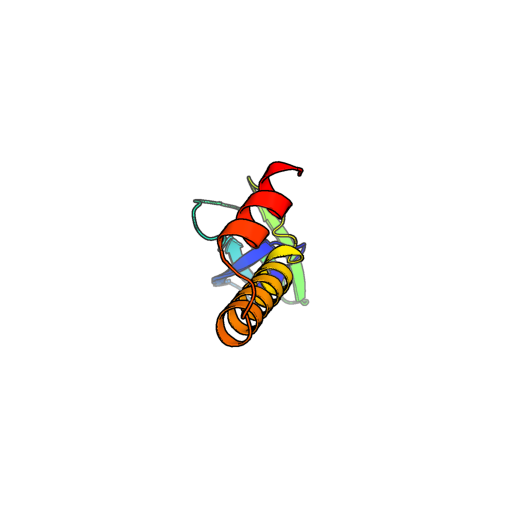 1.00 80.62 85 GLU A O 1
ATOM 699 N N . VAL A 1 86 ? 1.369 -0.341 -34.651 1.00 78.38 86 VAL A N 1
ATOM 700 C CA . VAL A 1 86 ? 0.315 0.329 -35.439 1.00 78.38 86 VAL A CA 1
ATOM 701 C C . VAL A 1 86 ? -0.878 -0.584 -35.745 1.00 78.38 86 VAL A C 1
ATOM 703 O O . VAL A 1 86 ? -1.981 -0.091 -35.974 1.00 78.38 86 VAL A O 1
ATOM 706 N N . ILE A 1 87 ? -0.672 -1.903 -35.771 1.00 63.97 87 ILE A N 1
ATOM 707 C CA . ILE A 1 87 ? -1.710 -2.891 -36.116 1.00 63.97 87 ILE A CA 1
ATOM 708 C C . ILE A 1 87 ? -2.508 -3.344 -34.868 1.00 63.97 87 ILE A C 1
ATOM 710 O O . ILE A 1 87 ? -3.492 -4.076 -34.999 1.00 63.97 87 ILE A O 1
ATOM 714 N N . ARG A 1 88 ? -2.120 -2.907 -33.661 1.00 52.91 88 ARG A N 1
ATOM 715 C CA . ARG A 1 88 ? -2.807 -3.210 -32.392 1.00 52.91 88 ARG A CA 1
ATOM 716 C C . ARG A 1 88 ? -3.895 -2.203 -32.036 1.00 52.91 88 ARG A C 1
ATOM 718 O O . ARG A 1 88 ? -4.909 -2.672 -31.472 1.00 52.91 88 ARG A O 1
#

Radius of gyration: 21.85 Å; chains: 1; bounding box: 34×22×66 Å